Protein AF-A0A964XP88-F1 (afdb_monomer)

Secondary structure (DSSP, 8-state):
--TT-GGGGT-B-TTT--B-EEETTTTEEEETTTTEEEEEETTEE---GGGPEEPPHHHHHHHHHHHHHT-TTS-------------

Sequence (87 aa):
MNPEDPLLKILACPLDKGPLHLLVPDEALYNPRLRRRYPVVDGIPQLLPSLGEQVTDEEHERLLKEVGNEGVDAAVLPADGEGVGSS

Foldseek 3Di:
DDQPDVVQVVDAAPPPRHHWHQDVVQQWTADLVQQWIFHQDPNRTPRDPVRIDHHDPVRSVVVCVVVVVVPPPPDPDPPDDDDDDDD

InterPro domains:
  IPR005651 Trm112-like [PF03966] (7-43)

Mean predicted aligned error: 9.77 Å

Structure (mmCIF, N/CA/C/O backbone):
data_AF-A0A964XP88-F1
#
_entry.id   AF-A0A964XP88-F1
#
loop_
_atom_site.group_PDB
_atom_site.id
_atom_site.type_symbol
_atom_site.label_atom_id
_atom_site.label_alt_id
_atom_site.label_comp_id
_atom_site.label_asym_id
_atom_site.label_entity_id
_atom_site.label_seq_id
_atom_site.pdbx_PDB_ins_code
_atom_site.Cartn_x
_atom_site.Cartn_y
_atom_site.Cartn_z
_atom_site.occupancy
_atom_site.B_iso_or_equiv
_atom_site.auth_seq_id
_atom_site.auth_comp_id
_atom_site.auth_asym_id
_atom_site.auth_atom_id
_atom_site.pdbx_PDB_model_num
ATOM 1 N N . MET A 1 1 ? -12.900 -4.118 -2.207 1.00 75.50 1 MET A N 1
ATOM 2 C CA . MET A 1 1 ? -12.091 -5.322 -2.551 1.00 75.50 1 MET A CA 1
ATOM 3 C C . MET A 1 1 ? -12.182 -6.326 -1.398 1.00 75.50 1 MET A C 1
ATOM 5 O O . MET A 1 1 ? -12.465 -5.888 -0.293 1.00 75.50 1 MET A O 1
ATOM 9 N N . ASN A 1 2 ? -12.021 -7.636 -1.632 1.00 79.81 2 ASN A N 1
ATOM 10 C CA . ASN A 1 2 ? -12.146 -8.684 -0.599 1.00 79.81 2 ASN A CA 1
ATOM 11 C C . ASN A 1 2 ? -10.747 -9.165 -0.138 1.00 79.81 2 ASN A C 1
ATOM 13 O O . ASN A 1 2 ? -9.932 -9.443 -1.017 1.00 79.81 2 ASN A O 1
ATOM 17 N N . PRO A 1 3 ? -10.450 -9.292 1.172 1.00 76.31 3 PRO A N 1
ATOM 18 C CA . PRO A 1 3 ? -9.171 -9.828 1.670 1.00 76.31 3 PRO A CA 1
ATOM 19 C C . PRO A 1 3 ? -8.843 -11.260 1.211 1.00 76.31 3 PRO A C 1
ATOM 21 O O . PRO A 1 3 ? -7.672 -11.609 1.100 1.00 76.31 3 PRO A O 1
ATOM 24 N N . GLU A 1 4 ? -9.845 -12.072 0.867 1.00 76.88 4 GLU A N 1
ATOM 25 C CA . GLU A 1 4 ? -9.635 -13.447 0.374 1.00 76.88 4 GLU A CA 1
ATOM 26 C C . GLU A 1 4 ? -9.325 -13.527 -1.134 1.00 76.88 4 GLU A C 1
ATOM 28 O O . GLU A 1 4 ? -9.230 -14.617 -1.707 1.00 76.88 4 GLU A O 1
ATOM 33 N N . ASP A 1 5 ? -9.207 -12.387 -1.821 1.00 80.75 5 ASP A N 1
ATOM 34 C CA . ASP A 1 5 ? -9.008 -12.362 -3.267 1.00 80.75 5 ASP A CA 1
ATOM 35 C C . ASP A 1 5 ? -7.620 -12.927 -3.644 1.00 80.75 5 ASP A C 1
ATOM 37 O O . ASP A 1 5 ? -6.592 -12.387 -3.216 1.00 80.75 5 ASP A O 1
ATOM 41 N N . PRO A 1 6 ? -7.537 -13.988 -4.476 1.00 81.12 6 PRO A N 1
ATOM 42 C CA . PRO A 1 6 ? -6.257 -14.548 -4.903 1.00 81.12 6 PRO A CA 1
ATOM 43 C C . PRO A 1 6 ? -5.369 -13.533 -5.636 1.00 81.12 6 PRO A C 1
ATOM 45 O O . PRO A 1 6 ? -4.150 -13.718 -5.661 1.00 81.12 6 PRO A O 1
ATOM 48 N N . LEU A 1 7 ? -5.935 -12.451 -6.188 1.00 80.31 7 LEU A N 1
ATOM 49 C CA . LEU A 1 7 ? -5.171 -11.351 -6.774 1.00 80.31 7 LEU A CA 1
ATOM 50 C C . LEU A 1 7 ? -4.225 -10.700 -5.761 1.00 80.31 7 LEU A C 1
ATOM 52 O O . LEU A 1 7 ? -3.106 -10.353 -6.137 1.00 80.31 7 LEU A O 1
ATOM 56 N N . LEU A 1 8 ? -4.602 -10.593 -4.482 1.00 79.38 8 LEU A N 1
ATOM 57 C CA . LEU A 1 8 ? -3.753 -9.984 -3.447 1.00 79.38 8 LEU A CA 1
ATOM 58 C C . LEU A 1 8 ? -2.424 -10.729 -3.265 1.00 79.38 8 LEU A C 1
ATOM 60 O O . LEU A 1 8 ? -1.412 -10.105 -2.959 1.00 79.38 8 LEU A O 1
ATOM 64 N N . LYS A 1 9 ? -2.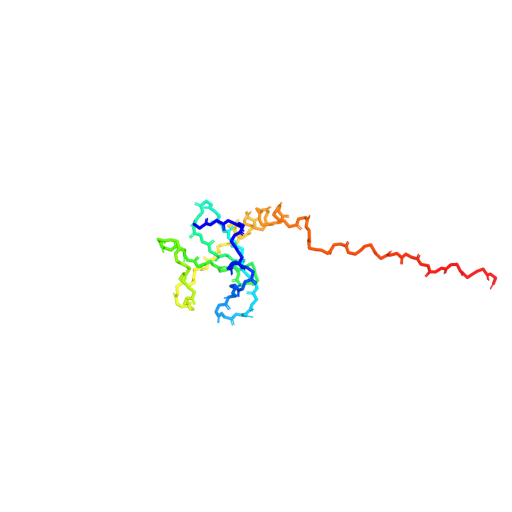392 -12.041 -3.537 1.00 79.69 9 LYS A N 1
ATOM 65 C CA . LYS A 1 9 ? -1.164 -12.858 -3.492 1.00 79.69 9 LYS A CA 1
ATOM 66 C C . LYS A 1 9 ? 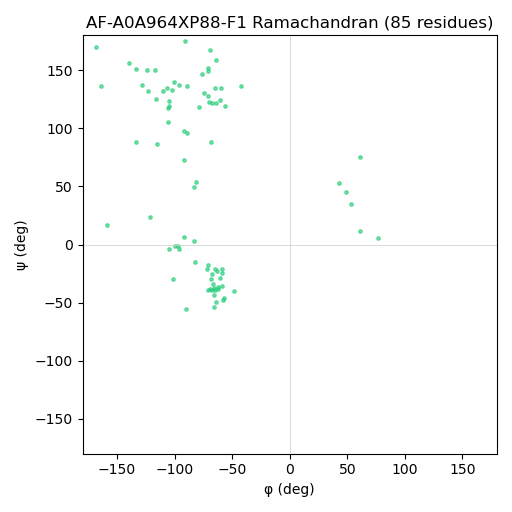-0.196 -12.548 -4.639 1.00 79.69 9 LYS A C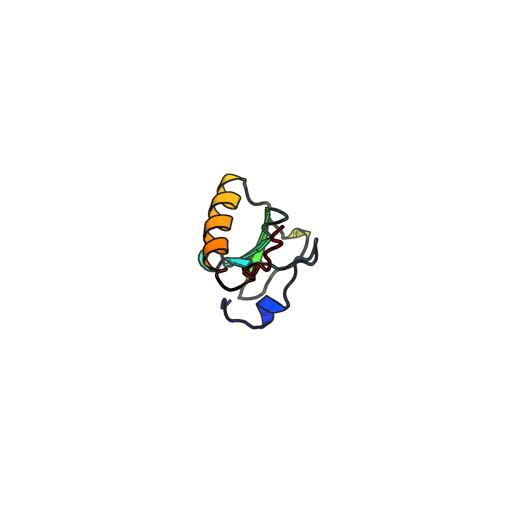 1
ATOM 68 O O . LYS A 1 9 ? 0.970 -12.925 -4.574 1.00 79.69 9 LYS A O 1
ATOM 73 N N . ILE A 1 10 ? -0.686 -11.900 -5.695 1.00 86.44 10 ILE A N 1
ATOM 74 C CA . ILE A 1 10 ? 0.071 -11.546 -6.903 1.00 86.44 10 ILE A CA 1
ATOM 75 C C . ILE A 1 10 ? 0.484 -10.068 -6.872 1.00 86.44 10 ILE A C 1
ATOM 77 O O . ILE A 1 10 ? 1.512 -9.703 -7.445 1.00 86.44 10 ILE A O 1
ATOM 81 N N . LEU A 1 11 ? -0.302 -9.204 -6.220 1.00 89.81 11 LEU A N 1
ATOM 82 C CA . LEU A 1 11 ? -0.012 -7.775 -6.156 1.00 89.81 11 LEU A CA 1
ATOM 83 C C . LEU A 1 11 ? 1.288 -7.493 -5.396 1.00 89.81 11 LEU A C 1
ATOM 85 O O . LEU A 1 11 ? 1.528 -7.983 -4.295 1.00 89.81 11 LEU A O 1
ATOM 89 N N . ALA A 1 12 ? 2.102 -6.621 -5.985 1.00 94.56 12 ALA A N 1
ATOM 90 C CA . ALA A 1 12 ? 3.370 -6.189 -5.427 1.00 94.56 12 ALA A CA 1
ATOM 91 C C . ALA A 1 12 ? 3.500 -4.668 -5.505 1.00 94.56 12 ALA A C 1
ATOM 93 O O . ALA A 1 12 ? 2.968 -4.019 -6.410 1.00 94.56 12 ALA A O 1
ATOM 94 N N . CYS A 1 13 ? 4.244 -4.087 -4.569 1.00 96.75 13 CYS A N 1
ATOM 95 C CA . CYS A 1 13 ? 4.511 -2.657 -4.568 1.00 96.75 13 CYS A CA 1
ATOM 96 C C . CYS A 1 13 ? 5.224 -2.239 -5.868 1.00 96.75 13 CYS A C 1
ATOM 98 O O . CYS A 1 13 ? 6.214 -2.868 -6.257 1.00 96.75 13 CYS A O 1
ATOM 100 N N . PRO A 1 14 ? 4.812 -1.139 -6.523 1.00 97.19 14 PRO A N 1
ATOM 101 C CA . PRO A 1 14 ? 5.452 -0.696 -7.759 1.00 97.19 14 PRO A CA 1
ATOM 102 C C . PRO A 1 14 ? 6.913 -0.260 -7.566 1.00 97.19 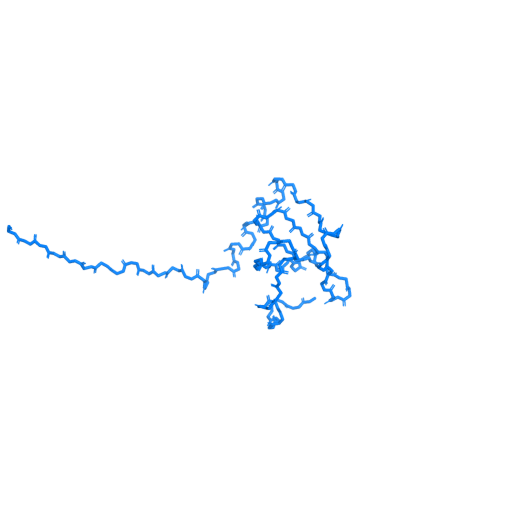14 PRO A C 1
ATOM 104 O O . PRO A 1 14 ? 7.670 -0.291 -8.537 1.00 97.19 14 PRO A O 1
ATOM 107 N N . LEU A 1 15 ? 7.313 0.096 -6.339 1.00 97.38 15 LEU A N 1
ATOM 108 C CA . LEU A 1 15 ? 8.654 0.583 -6.005 1.00 97.38 15 LEU A CA 1
ATOM 109 C C . LEU A 1 15 ? 9.620 -0.540 -5.610 1.00 97.38 15 LEU A C 1
ATOM 111 O O . LEU A 1 15 ? 10.671 -0.669 -6.228 1.00 97.38 15 LEU A O 1
ATOM 115 N N . ASP A 1 16 ? 9.265 -1.355 -4.611 1.00 96.94 16 ASP A N 1
ATOM 116 C CA . ASP A 1 16 ? 10.171 -2.370 -4.041 1.00 96.94 16 ASP A CA 1
ATOM 117 C C . ASP A 1 16 ? 9.857 -3.813 -4.460 1.00 96.94 16 ASP A C 1
ATOM 119 O O . ASP A 1 16 ? 10.606 -4.724 -4.119 1.00 96.94 16 ASP A O 1
ATOM 123 N N . LYS A 1 17 ? 8.772 -4.024 -5.215 1.00 95.69 17 LYS A N 1
ATOM 124 C CA . LYS A 1 17 ? 8.313 -5.333 -5.712 1.00 95.69 17 LYS A CA 1
ATOM 125 C C . LYS A 1 17 ? 7.967 -6.361 -4.629 1.00 95.69 17 LYS A C 1
ATOM 127 O O . LYS A 1 17 ? 7.760 -7.524 -4.962 1.00 95.69 17 LYS A O 1
ATOM 132 N N . GLY A 1 18 ? 7.864 -5.966 -3.362 1.00 93.19 18 GLY A N 1
ATOM 133 C CA . GLY A 1 18 ? 7.419 -6.862 -2.297 1.00 93.19 18 GLY A CA 1
ATOM 134 C C . GLY A 1 18 ? 5.899 -6.826 -2.076 1.00 93.19 18 GLY A C 1
ATOM 135 O O . GLY A 1 18 ? 5.208 -5.990 -2.669 1.00 93.19 18 GLY A O 1
ATOM 136 N N . PRO A 1 19 ? 5.372 -7.685 -1.184 1.00 93.06 19 PRO A N 1
ATOM 137 C CA . PRO A 1 19 ? 3.938 -7.800 -0.915 1.00 93.06 19 PRO A CA 1
ATOM 138 C C . PRO A 1 19 ? 3.330 -6.524 -0.322 1.00 93.06 19 PRO A C 1
ATOM 140 O O . PRO A 1 19 ? 4.049 -5.694 0.255 1.00 93.06 19 PRO A O 1
ATOM 143 N N . LEU A 1 20 ? 2.008 -6.412 -0.464 1.00 94.12 20 LEU A N 1
ATOM 144 C CA . LEU A 1 20 ? 1.151 -5.348 0.063 1.00 94.12 20 LEU A CA 1
ATOM 145 C C . LEU A 1 20 ? 0.043 -5.951 0.937 1.00 94.12 20 LEU A C 1
ATOM 147 O O . LEU A 1 20 ? -0.415 -7.058 0.668 1.00 94.12 20 LEU A O 1
ATOM 151 N N . HIS A 1 21 ? -0.409 -5.202 1.939 1.00 93.31 21 HIS A N 1
ATOM 152 C CA . HIS A 1 21 ? -1.505 -5.597 2.826 1.00 93.31 21 HIS A CA 1
ATOM 153 C C . HIS A 1 21 ? -2.762 -4.791 2.508 1.00 93.31 21 HIS A C 1
ATOM 155 O O . HIS A 1 21 ? -2.672 -3.577 2.327 1.00 93.31 21 HIS A O 1
ATOM 161 N N . LEU A 1 22 ? -3.919 -5.446 2.422 1.00 93.50 22 LEU A N 1
ATOM 162 C CA . LEU A 1 22 ? -5.190 -4.760 2.208 1.00 93.50 22 LEU A CA 1
ATOM 163 C C . LEU A 1 22 ? -5.683 -4.158 3.524 1.00 93.50 22 LEU A C 1
ATOM 165 O O . LEU A 1 22 ? -5.993 -4.880 4.459 1.00 93.50 22 LEU A O 1
ATOM 169 N N . LEU A 1 23 ? -5.814 -2.839 3.559 1.00 92.38 23 LEU A N 1
ATOM 170 C CA . LEU A 1 23 ? -6.499 -2.113 4.617 1.00 92.38 23 LEU A CA 1
ATOM 171 C C . LEU A 1 23 ? -7.974 -2.011 4.232 1.00 92.38 23 LEU A C 1
ATOM 173 O O . LEU A 1 23 ? -8.364 -1.146 3.447 1.00 92.38 23 LEU A O 1
ATOM 177 N N . VAL A 1 24 ? -8.787 -2.934 4.746 1.00 84.88 24 VAL A N 1
ATOM 178 C CA . VAL A 1 24 ? -10.233 -2.981 4.480 1.00 84.88 24 VAL A CA 1
ATOM 179 C C . VAL A 1 24 ? -10.961 -1.686 4.875 1.00 84.88 24 VAL A C 1
ATOM 181 O O . VAL A 1 24 ? -11.744 -1.212 4.052 1.00 84.88 24 VAL A O 1
ATOM 184 N N . PRO A 1 25 ? -10.739 -1.080 6.063 1.00 82.31 25 PRO A N 1
ATOM 185 C CA . PRO A 1 25 ? -11.457 0.143 6.430 1.00 82.31 25 PRO A CA 1
ATOM 186 C C . PRO A 1 25 ? -11.062 1.360 5.583 1.00 82.31 25 PRO A C 1
ATOM 188 O O . PRO A 1 25 ? -11.892 2.237 5.365 1.00 82.31 25 PRO A O 1
ATOM 191 N N . ASP A 1 26 ? -9.818 1.408 5.104 1.00 80.81 26 ASP A N 1
ATOM 192 C CA . ASP A 1 26 ? -9.258 2.551 4.377 1.00 80.81 26 ASP A CA 1
ATOM 193 C C . ASP A 1 26 ? -9.322 2.392 2.846 1.00 80.81 26 ASP A C 1
ATOM 195 O O . ASP A 1 26 ? -8.869 3.276 2.123 1.00 80.81 26 ASP A O 1
ATOM 199 N N . GLU A 1 27 ? -9.843 1.262 2.347 1.00 91.94 27 GLU A N 1
ATOM 200 C CA . GLU A 1 27 ? -9.807 0.871 0.930 1.00 91.94 27 GLU A CA 1
ATOM 201 C C . GLU A 1 27 ? -8.434 1.143 0.287 1.00 91.94 27 GLU A C 1
ATOM 203 O O . GLU A 1 27 ? -8.310 1.806 -0.742 1.00 91.94 27 GLU A O 1
ATOM 208 N N . ALA A 1 28 ? -7.368 0.638 0.913 1.00 95.38 28 ALA A N 1
ATOM 209 C CA . ALA A 1 28 ? -5.998 0.912 0.487 1.00 95.38 28 ALA A CA 1
ATOM 210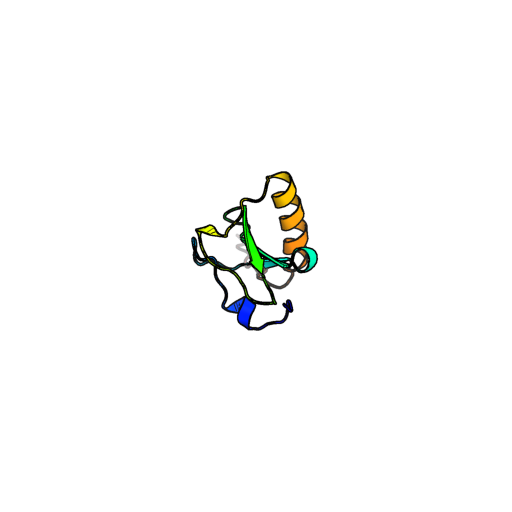 C C . ALA A 1 28 ? -5.095 -0.322 0.573 1.00 95.38 28 ALA A C 1
ATOM 212 O O . ALA A 1 28 ? -5.326 -1.238 1.354 1.00 95.38 28 ALA A O 1
ATOM 213 N N . LEU A 1 29 ? -4.025 -0.335 -0.219 1.00 95.94 29 LEU A N 1
ATOM 214 C CA . LEU A 1 29 ? -2.948 -1.316 -0.136 1.00 95.94 29 LEU A CA 1
ATOM 215 C C . LEU A 1 29 ? -1.720 -0.697 0.516 1.00 95.94 29 LEU A C 1
ATOM 217 O O . LEU A 1 29 ? -1.169 0.287 0.023 1.00 95.94 29 LEU A O 1
ATOM 221 N N . TYR A 1 30 ? -1.251 -1.305 1.592 1.00 97.06 30 TYR A N 1
ATOM 222 C CA . TYR A 1 30 ? -0.202 -0.771 2.439 1.00 97.06 30 TYR A CA 1
ATOM 223 C C . TYR A 1 30 ? 1.107 -1.558 2.326 1.00 97.06 30 TYR A C 1
ATOM 225 O O . TYR A 1 30 ? 1.136 -2.787 2.401 1.00 97.06 30 TYR A O 1
ATOM 233 N N . ASN A 1 31 ? 2.211 -0.827 2.157 1.00 96.88 31 ASN A N 1
ATOM 234 C CA . ASN A 1 31 ? 3.574 -1.336 2.221 1.00 96.88 31 ASN A CA 1
ATOM 235 C C . ASN A 1 31 ? 4.236 -0.899 3.544 1.00 96.88 31 ASN A C 1
ATOM 237 O O . ASN A 1 31 ? 4.672 0.255 3.643 1.00 96.88 31 ASN A O 1
ATOM 241 N N . PRO A 1 32 ? 4.406 -1.803 4.525 1.00 96.19 32 PRO A N 1
ATOM 242 C CA . PRO A 1 32 ? 5.044 -1.472 5.797 1.00 96.19 32 PRO A CA 1
ATOM 243 C C . PRO A 1 32 ? 6.540 -1.158 5.669 1.00 96.19 32 PRO A C 1
ATOM 245 O O . PRO A 1 32 ? 7.065 -0.398 6.478 1.00 96.19 32 PRO A O 1
ATOM 248 N N . ARG A 1 33 ? 7.229 -1.680 4.643 1.00 95.88 33 ARG A N 1
ATOM 249 C CA . ARG A 1 33 ? 8.674 -1.469 4.433 1.00 95.88 33 ARG A CA 1
ATOM 250 C C . ARG A 1 33 ? 8.987 -0.035 4.009 1.00 95.88 33 ARG A C 1
ATOM 252 O O . ARG A 1 33 ? 9.976 0.534 4.452 1.00 95.88 33 ARG A O 1
ATOM 259 N N . LEU A 1 34 ? 8.133 0.540 3.157 1.00 97.12 34 LEU A N 1
ATOM 260 C CA . LEU A 1 34 ? 8.258 1.922 2.669 1.00 97.12 34 LEU A CA 1
ATOM 261 C C . LEU A 1 34 ? 7.345 2.911 3.410 1.00 97.12 34 LEU A C 1
ATOM 263 O O . LEU A 1 34 ? 7.346 4.100 3.087 1.00 97.12 34 LEU A O 1
ATOM 267 N N . ARG A 1 35 ? 6.545 2.423 4.369 1.00 97.19 35 ARG A N 1
ATOM 268 C CA . ARG A 1 35 ? 5.494 3.179 5.071 1.00 97.19 35 ARG A CA 1
ATOM 269 C C . ARG A 1 35 ? 4.587 3.933 4.098 1.00 97.19 35 ARG A C 1
ATOM 271 O O . ARG A 1 35 ? 4.327 5.120 4.260 1.00 97.19 35 ARG A O 1
ATOM 278 N N . ARG A 1 36 ? 4.159 3.258 3.033 1.00 97.56 36 ARG A N 1
ATOM 279 C CA . ARG A 1 36 ? 3.451 3.890 1.913 1.00 97.56 36 ARG A CA 1
ATOM 280 C C . ARG A 1 36 ? 2.164 3.141 1.618 1.00 97.56 36 ARG A C 1
ATOM 282 O O . ARG A 1 36 ? 2.184 1.911 1.598 1.00 97.56 36 ARG A O 1
ATOM 289 N N . ARG A 1 37 ? 1.073 3.857 1.365 1.00 97.31 37 ARG A N 1
ATOM 290 C CA . ARG A 1 37 ? -0.224 3.269 0.998 1.00 97.31 37 ARG A CA 1
ATOM 291 C C . ARG A 1 37 ? -0.653 3.699 -0.400 1.00 97.31 37 ARG A C 1
ATOM 293 O O . ARG A 1 37 ? -0.290 4.782 -0.844 1.00 97.31 37 ARG A O 1
ATOM 300 N N . TYR A 1 38 ? -1.397 2.846 -1.089 1.00 97.75 38 TYR A N 1
ATOM 301 C CA . TYR A 1 38 ? -1.933 3.085 -2.428 1.00 97.75 38 TYR A CA 1
ATOM 302 C C . TYR A 1 38 ? -3.455 2.938 -2.379 1.00 97.75 38 TYR A C 1
ATOM 304 O O . TYR A 1 38 ? -3.921 1.939 -1.832 1.00 97.75 38 TYR A O 1
ATOM 312 N N . PRO A 1 39 ? -4.235 3.874 -2.936 1.00 97.00 39 PRO A N 1
ATOM 313 C CA . PRO A 1 39 ? -5.686 3.796 -2.861 1.00 97.00 39 PRO A CA 1
ATOM 314 C C . PRO A 1 39 ? -6.234 2.674 -3.749 1.00 97.00 39 PRO A C 1
ATOM 316 O O . PRO A 1 39 ? -5.683 2.357 -4.812 1.00 97.00 39 PRO A O 1
ATOM 319 N N . VAL A 1 40 ? -7.352 2.099 -3.327 1.00 95.06 40 VAL A N 1
ATOM 320 C CA . VAL A 1 40 ? -8.213 1.241 -4.138 1.00 95.06 40 VAL A CA 1
ATOM 321 C C . VAL A 1 40 ? -9.445 2.067 -4.492 1.00 95.06 40 VAL A C 1
ATOM 323 O O . VAL A 1 40 ? -10.183 2.489 -3.613 1.00 95.06 40 VAL A O 1
ATOM 326 N N . VAL A 1 41 ? -9.666 2.322 -5.780 1.00 94.62 41 VAL A N 1
ATOM 327 C CA . VAL A 1 41 ? -10.795 3.137 -6.260 1.00 94.62 41 VAL A CA 1
ATOM 328 C C . VAL A 1 41 ? -11.699 2.249 -7.094 1.00 94.62 41 VAL A C 1
ATOM 330 O O . VAL A 1 41 ? -11.218 1.579 -8.005 1.00 94.62 41 VAL A O 1
ATOM 333 N N . ASP A 1 42 ? -12.987 2.189 -6.754 1.00 91.19 42 ASP A N 1
ATOM 334 C CA . ASP A 1 42 ? -13.969 1.306 -7.402 1.00 91.19 42 ASP A CA 1
ATOM 335 C C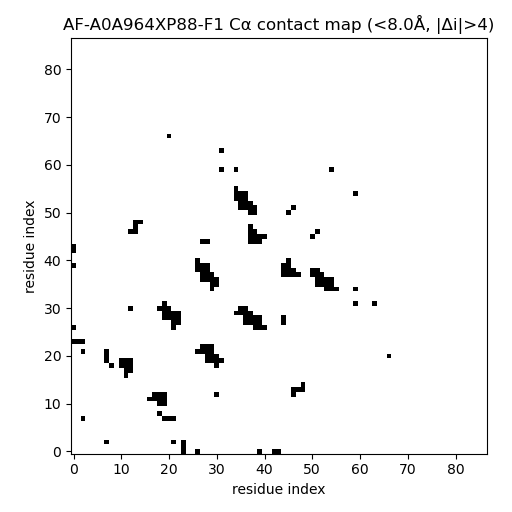 . ASP A 1 42 ? -13.526 -0.172 -7.428 1.00 91.19 42 ASP A C 1
ATOM 337 O O . ASP A 1 42 ? -13.762 -0.916 -8.380 1.00 91.19 42 ASP A O 1
ATOM 341 N N . GLY A 1 43 ? -12.831 -0.608 -6.371 1.00 88.75 43 GLY A N 1
ATOM 342 C CA . GLY A 1 43 ? -12.274 -1.959 -6.270 1.00 88.75 43 GLY A CA 1
ATOM 343 C C . GLY A 1 43 ? -10.997 -2.198 -7.085 1.00 88.75 43 GLY A C 1
ATOM 344 O O . GLY A 1 43 ? -10.512 -3.328 -7.096 1.00 88.75 43 GLY A O 1
ATOM 345 N N . ILE A 1 44 ? -10.433 -1.168 -7.725 1.00 91.06 44 ILE A N 1
ATOM 346 C CA . ILE A 1 44 ? -9.226 -1.253 -8.555 1.00 91.06 44 ILE A CA 1
ATOM 347 C C . ILE A 1 44 ? -8.015 -0.659 -7.810 1.00 91.06 44 ILE A C 1
ATOM 349 O O . ILE A 1 44 ? -8.009 0.533 -7.492 1.00 91.06 44 ILE A O 1
ATOM 353 N N . PRO A 1 45 ? -6.962 -1.456 -7.552 1.00 94.44 45 PRO A N 1
ATOM 354 C CA . PRO A 1 45 ? -5.709 -0.972 -6.977 1.00 94.44 45 PRO A CA 1
ATOM 355 C C . PRO A 1 45 ? -4.958 0.026 -7.866 1.00 94.44 45 PRO A C 1
ATOM 357 O O . PRO A 1 45 ? -4.506 -0.317 -8.961 1.00 94.44 45 PRO A O 1
ATOM 360 N N . GLN A 1 46 ? -4.712 1.231 -7.355 1.00 96.50 46 GLN A N 1
ATOM 361 C CA . GLN A 1 46 ? -3.970 2.271 -8.072 1.00 96.50 46 GLN A CA 1
ATOM 362 C C . GLN A 1 46 ? -2.465 2.208 -7.753 1.00 96.50 46 GLN A C 1
ATOM 364 O O . GLN A 1 46 ? -1.908 3.048 -7.045 1.00 96.50 46 GLN A O 1
ATOM 369 N N . LEU A 1 47 ? -1.778 1.197 -8.293 1.00 95.88 47 LEU A N 1
ATOM 370 C CA . LEU A 1 47 ? -0.358 0.907 -8.025 1.00 95.88 47 LEU A CA 1
ATOM 371 C C . LEU A 1 47 ? 0.621 1.735 -8.877 1.00 95.88 47 LEU A C 1
ATOM 373 O O . LEU A 1 47 ? 1.560 1.205 -9.475 1.00 95.88 47 LEU A O 1
ATOM 377 N N . LEU A 1 48 ? 0.430 3.054 -8.921 1.00 97.12 48 LEU A N 1
ATOM 378 C CA . LEU A 1 48 ? 1.374 3.979 -9.553 1.00 97.12 48 LEU A CA 1
ATOM 379 C C . LEU A 1 48 ? 2.323 4.579 -8.502 1.00 97.12 48 LEU A C 1
ATOM 381 O O . LEU A 1 48 ? 1.851 5.018 -7.453 1.00 97.12 48 LEU A O 1
ATOM 385 N N . PRO A 1 49 ? 3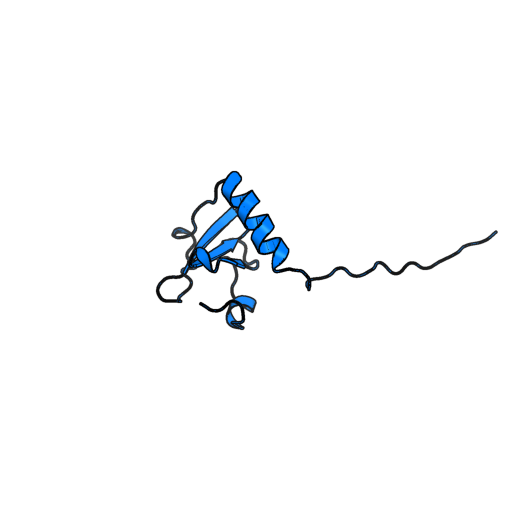.640 4.691 -8.773 1.00 96.19 49 PRO A N 1
ATOM 386 C CA . PRO A 1 49 ? 4.592 5.337 -7.862 1.00 96.19 49 PRO A CA 1
ATOM 387 C C . PRO A 1 49 ? 4.145 6.714 -7.344 1.00 96.19 49 PRO A C 1
ATOM 389 O O . PRO A 1 49 ? 4.310 7.019 -6.161 1.00 96.19 49 PRO A O 1
ATOM 392 N N . SER A 1 50 ? 3.544 7.521 -8.223 1.00 97.19 50 SER A N 1
ATOM 393 C CA . SER A 1 50 ? 3.063 8.878 -7.941 1.00 97.19 50 SER A CA 1
ATOM 394 C C . SER A 1 50 ? 1.818 8.935 -7.058 1.00 97.19 50 SER A C 1
ATOM 396 O O . SER A 1 50 ? 1.576 9.973 -6.456 1.00 97.19 50 SER A O 1
ATOM 398 N N . LEU A 1 51 ? 1.045 7.850 -6.978 1.00 97.00 51 LEU A N 1
ATOM 399 C CA . LEU A 1 51 ? -0.180 7.775 -6.176 1.00 97.00 51 LEU A CA 1
ATOM 400 C C . LEU A 1 51 ? 0.041 7.144 -4.800 1.00 97.00 51 LEU A C 1
ATOM 402 O O . LEU A 1 51 ? -0.885 7.079 -4.003 1.00 97.00 51 LEU A O 1
ATOM 406 N N . GLY A 1 52 ? 1.254 6.668 -4.513 1.00 96.94 52 GLY A N 1
ATOM 407 C CA . GLY A 1 52 ? 1.574 6.199 -3.174 1.00 96.94 52 GLY A CA 1
ATOM 408 C C . GLY A 1 52 ? 1.678 7.367 -2.190 1.00 96.94 52 GLY A C 1
ATOM 409 O O . GLY A 1 52 ? 2.435 8.311 -2.416 1.00 96.94 52 GLY A O 1
ATOM 410 N N . GLU A 1 53 ? 0.967 7.282 -1.078 1.00 97.25 53 GLU A N 1
ATOM 411 C CA . GLU A 1 53 ? 0.967 8.282 -0.012 1.00 97.25 53 GLU A CA 1
ATOM 412 C C . GLU A 1 53 ? 1.860 7.834 1.141 1.00 97.25 53 GLU A C 1
ATOM 414 O O . GLU A 1 53 ? 1.873 6.655 1.502 1.00 97.25 53 GLU A O 1
ATOM 419 N N . GLN A 1 54 ? 2.613 8.772 1.718 1.00 97.69 54 GLN A N 1
ATOM 420 C CA . GLN A 1 54 ? 3.421 8.503 2.902 1.00 97.69 54 GLN A CA 1
ATOM 421 C C . GLN A 1 54 ? 2.513 8.408 4.129 1.00 97.69 54 GLN A C 1
ATOM 423 O O . GLN A 1 54 ? 1.697 9.292 4.371 1.00 97.69 54 GLN A O 1
ATOM 428 N N . VAL A 1 55 ? 2.699 7.348 4.900 1.00 96.94 55 VAL A N 1
ATOM 429 C CA . VAL A 1 55 ? 2.043 7.124 6.187 1.00 96.94 55 VAL A CA 1
ATOM 430 C C . VAL A 1 55 ? 2.907 7.751 7.283 1.00 96.94 55 VAL A C 1
ATOM 432 O O . VAL A 1 55 ? 4.136 7.611 7.238 1.00 96.94 55 VAL A O 1
ATOM 435 N N . THR A 1 56 ? 2.289 8.454 8.240 1.00 97.56 56 THR A N 1
ATOM 436 C CA . THR A 1 56 ? 3.014 9.042 9.384 1.00 97.56 56 THR A CA 1
ATOM 437 C C . THR A 1 56 ? 3.521 7.960 10.333 1.00 97.56 56 THR A C 1
ATOM 439 O O . THR A 1 56 ? 3.117 6.802 10.240 1.00 97.56 56 THR A O 1
ATOM 442 N N . ASP A 1 57 ? 4.400 8.310 11.269 1.00 96.25 57 ASP A N 1
ATOM 443 C CA . ASP A 1 57 ? 4.930 7.331 12.221 1.00 96.25 57 ASP A CA 1
ATOM 444 C C . ASP A 1 57 ? 3.832 6.778 13.145 1.00 96.25 57 ASP A C 1
ATOM 446 O O . ASP A 1 57 ? 3.770 5.570 13.377 1.00 96.25 57 ASP A O 1
ATOM 450 N N . GLU A 1 58 ? 2.901 7.622 13.591 1.00 96.69 58 GLU A N 1
ATOM 451 C CA . GLU A 1 58 ? 1.775 7.204 14.432 1.00 96.69 58 GLU A CA 1
ATOM 452 C C . GLU A 1 58 ? 0.815 6.273 13.679 1.00 96.69 58 GLU A C 1
ATOM 454 O O . GLU A 1 58 ? 0.371 5.249 14.208 1.00 96.69 58 GLU A O 1
ATOM 459 N N . GLU A 1 59 ? 0.499 6.607 12.425 1.00 95.38 59 GLU A N 1
ATOM 460 C CA . GLU A 1 59 ? -0.355 5.771 11.582 1.00 95.38 59 GLU A CA 1
ATOM 461 C C . GLU A 1 59 ? 0.355 4.455 11.235 1.00 95.38 59 GLU A C 1
ATOM 463 O O . GLU A 1 59 ? -0.256 3.389 11.295 1.00 95.38 59 GLU A O 1
ATOM 468 N N . HIS A 1 60 ? 1.664 4.492 10.979 1.00 96.31 60 HIS A N 1
ATOM 469 C CA . HIS A 1 60 ? 2.483 3.310 10.722 1.00 96.31 60 HIS A CA 1
ATOM 470 C C . HIS A 1 60 ? 2.422 2.315 11.886 1.00 96.31 60 HIS A C 1
ATOM 472 O O . HIS A 1 60 ? 2.181 1.126 11.662 1.00 96.31 60 HIS A O 1
ATOM 478 N N . GLU A 1 61 ? 2.585 2.785 13.124 1.00 95.69 61 GLU A N 1
ATOM 479 C CA . GLU A 1 61 ? 2.489 1.939 14.318 1.00 95.69 61 GLU A CA 1
ATOM 480 C C . GLU A 1 61 ? 1.099 1.323 14.498 1.00 95.69 61 GLU A C 1
ATOM 482 O O . GLU A 1 61 ? 0.981 0.162 14.907 1.00 95.69 61 GLU A O 1
ATOM 487 N N . ARG A 1 62 ? 0.038 2.082 14.197 1.00 94.31 62 ARG A N 1
ATOM 488 C CA . ARG A 1 62 ? -1.339 1.572 14.222 1.00 94.31 62 ARG A CA 1
ATOM 489 C C . ARG A 1 62 ? -1.530 0.471 13.178 1.00 94.31 62 ARG A C 1
ATOM 491 O O . ARG A 1 62 ? -2.008 -0.607 13.524 1.00 94.31 62 ARG A O 1
ATOM 498 N N . LEU A 1 63 ? -1.117 0.720 11.937 1.00 94.00 63 LEU A N 1
ATOM 499 C CA . LEU A 1 63 ? -1.279 -0.218 10.825 1.00 94.00 63 LEU A CA 1
ATOM 500 C C . LEU A 1 63 ? -0.447 -1.491 11.008 1.00 94.00 63 LEU A C 1
ATOM 502 O O . LEU A 1 63 ? -0.899 -2.570 10.640 1.00 94.00 63 LEU A O 1
ATOM 506 N N . LEU A 1 64 ? 0.742 -1.409 11.614 1.00 93.56 64 LEU A N 1
ATOM 507 C CA . LEU A 1 64 ? 1.534 -2.602 11.936 1.00 93.56 64 LEU A CA 1
ATOM 508 C C . LEU A 1 64 ? 0.821 -3.533 12.923 1.00 93.56 64 LEU A C 1
ATOM 510 O O . LEU A 1 64 ? 0.932 -4.750 12.792 1.00 93.56 64 LEU A O 1
ATOM 514 N N . LYS A 1 65 ? 0.086 -2.985 13.897 1.00 91.50 65 LYS A N 1
ATOM 515 C CA . LYS A 1 65 ? -0.702 -3.789 14.847 1.00 91.50 65 LYS A CA 1
ATOM 516 C C . LYS A 1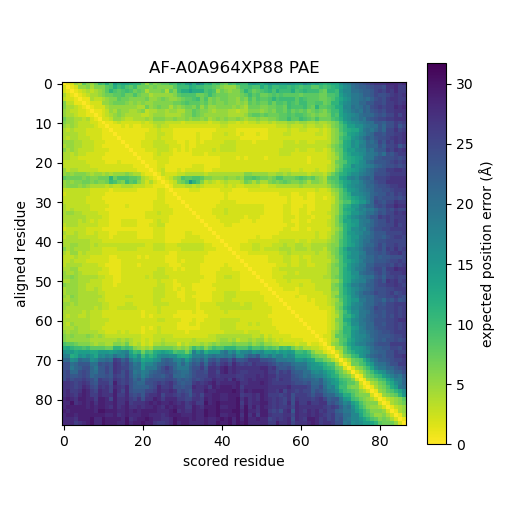 65 ? -1.889 -4.463 14.164 1.00 91.50 65 LYS A C 1
ATOM 518 O O . LYS A 1 65 ? -2.197 -5.604 14.485 1.00 91.50 65 LYS A O 1
ATOM 523 N N . GLU A 1 66 ? -2.527 -3.762 13.230 1.00 87.56 66 GLU A N 1
ATOM 524 C CA . GLU A 1 66 ? -3.651 -4.275 12.443 1.00 87.56 66 GLU A CA 1
ATOM 525 C C . GLU A 1 66 ? -3.200 -5.423 11.530 1.00 87.56 66 GLU A C 1
ATOM 527 O O . GLU A 1 66 ? -3.685 -6.543 11.665 1.00 87.56 66 GLU A O 1
ATOM 532 N N . VAL A 1 67 ? -2.164 -5.189 10.722 1.00 85.81 67 VAL A N 1
ATOM 533 C CA . VAL A 1 67 ? -1.599 -6.185 9.800 1.00 85.81 67 VAL A CA 1
ATOM 534 C C . VAL A 1 67 ? -0.963 -7.371 10.530 1.00 85.81 67 VAL A C 1
ATOM 536 O O . VAL A 1 67 ? -1.074 -8.512 10.086 1.00 85.81 67 VAL A O 1
ATOM 539 N N . GLY A 1 68 ? -0.293 -7.134 11.663 1.00 74.50 68 GLY A N 1
ATOM 540 C CA . GLY A 1 68 ? 0.301 -8.202 12.473 1.00 74.50 68 GLY A CA 1
ATOM 541 C C . GLY A 1 68 ? -0.737 -9.168 13.052 1.00 74.50 68 GLY A C 1
ATOM 542 O O . GLY A 1 68 ? -0.409 -10.319 13.334 1.00 74.50 68 GLY A O 1
ATOM 543 N N . ASN A 1 69 ? -1.991 -8.730 13.185 1.00 61.22 69 ASN A N 1
ATOM 544 C CA . ASN A 1 69 ? -3.101 -9.565 13.632 1.00 61.22 69 ASN A CA 1
ATOM 545 C C . ASN A 1 69 ? -3.712 -10.411 12.494 1.00 61.22 69 ASN A C 1
ATOM 547 O O . ASN A 1 69 ? -4.406 -11.386 12.766 1.00 61.22 69 ASN A O 1
ATOM 551 N N . GLU A 1 70 ? -3.415 -10.086 11.231 1.00 55.72 70 GLU A N 1
ATOM 552 C CA . GLU A 1 70 ? -3.832 -10.836 10.032 1.00 55.72 70 GLU A CA 1
ATOM 553 C C . GLU A 1 70 ? -2.789 -11.893 9.596 1.00 55.72 70 GLU A C 1
ATOM 555 O O . GLU A 1 70 ? -2.921 -12.514 8.544 1.00 55.72 70 GLU A O 1
ATOM 560 N N . GLY A 1 71 ? -1.733 -12.098 10.399 1.00 45.47 71 GLY A N 1
ATOM 561 C CA . GLY A 1 71 ? -0.516 -12.828 10.022 1.00 45.47 71 GLY A CA 1
ATOM 562 C C . GLY A 1 71 ? -0.141 -14.050 10.867 1.00 45.47 71 GLY A C 1
ATOM 563 O O . GLY A 1 71 ? 1.029 -14.434 10.857 1.00 45.47 71 GLY A O 1
ATOM 564 N N . VAL A 1 72 ? -1.072 -14.702 11.569 1.00 40.66 72 VAL A N 1
ATOM 565 C CA . VAL A 1 72 ? -0.793 -16.003 12.217 1.00 40.66 72 VAL A CA 1
ATOM 566 C C . VAL A 1 72 ? -0.905 -17.176 11.235 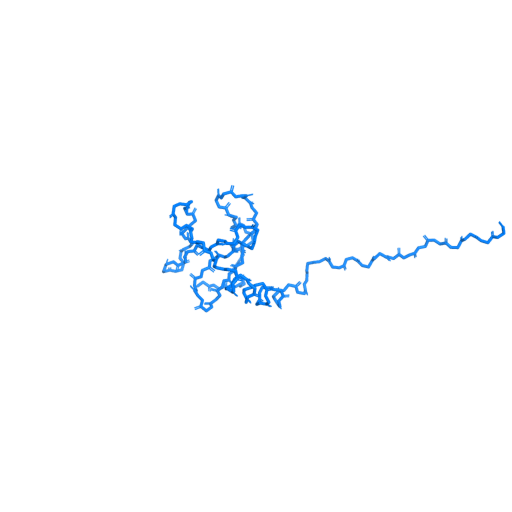1.00 40.66 72 VAL A C 1
ATOM 568 O O . VAL A 1 72 ? -1.635 -18.111 11.499 1.00 40.66 72 VAL A O 1
ATOM 571 N N . ASP A 1 73 ? -0.187 -17.131 10.107 1.00 41.69 73 ASP A N 1
ATOM 572 C CA . ASP A 1 73 ? 0.078 -18.322 9.266 1.00 41.69 73 ASP A CA 1
ATOM 573 C C . ASP A 1 73 ? 1.309 -18.185 8.337 1.00 41.69 73 ASP A C 1
ATOM 575 O O . ASP A 1 73 ? 1.508 -18.970 7.410 1.00 41.69 73 ASP A O 1
ATOM 579 N N . ALA A 1 74 ? 2.206 -17.224 8.588 1.00 43.44 74 ALA A N 1
ATOM 580 C CA . ALA A 1 74 ? 3.465 -17.105 7.849 1.00 43.44 74 ALA A CA 1
ATOM 581 C C . ALA A 1 74 ? 4.674 -17.337 8.770 1.00 43.44 74 ALA A C 1
ATOM 583 O O . ALA A 1 74 ? 5.276 -16.405 9.291 1.00 43.44 74 ALA A O 1
ATOM 584 N N . ALA A 1 75 ? 5.032 -18.615 8.917 1.00 41.78 75 ALA A N 1
ATOM 585 C CA . ALA A 1 75 ? 6.347 -19.103 9.339 1.00 41.78 75 ALA A CA 1
ATOM 586 C C . ALA A 1 75 ? 6.852 -18.674 10.737 1.00 41.78 75 ALA A C 1
ATOM 588 O O . ALA A 1 75 ? 7.836 -17.951 10.868 1.00 41.78 75 ALA A O 1
ATOM 589 N N . VAL A 1 76 ? 6.296 -19.281 11.790 1.00 42.50 76 VAL A N 1
ATOM 590 C CA . VAL A 1 76 ? 7.151 -19.788 12.877 1.00 42.50 76 VAL A CA 1
ATOM 591 C C . VAL A 1 76 ? 7.456 -21.238 12.531 1.00 42.50 76 VAL A C 1
ATOM 593 O O . VAL A 1 76 ? 6.643 -22.127 12.763 1.00 42.50 76 VAL A O 1
ATOM 596 N N . LEU A 1 77 ? 8.619 -21.477 11.929 1.00 45.12 77 LEU A N 1
ATOM 597 C CA . LEU A 1 77 ? 9.227 -22.795 12.047 1.00 45.12 77 LEU A CA 1
ATOM 598 C C . LEU A 1 77 ? 9.683 -22.916 13.506 1.00 45.12 77 LEU A C 1
ATOM 600 O O . LEU A 1 77 ? 10.457 -22.057 13.947 1.00 45.12 77 LEU A O 1
ATOM 604 N N . PRO A 1 78 ? 9.235 -23.921 14.278 1.00 41.50 78 PRO A N 1
ATOM 605 C CA . PRO A 1 78 ? 9.976 -24.284 15.468 1.00 41.50 78 PRO A CA 1
ATOM 606 C C . PRO A 1 78 ? 11.370 -24.697 14.993 1.00 41.50 78 PRO A C 1
ATOM 608 O O . PRO A 1 78 ? 11.523 -25.541 14.112 1.00 41.50 78 PRO A O 1
ATOM 611 N N . ALA A 1 79 ? 12.402 -24.054 15.531 1.00 51.94 79 ALA A N 1
ATOM 612 C CA . ALA A 1 79 ? 13.725 -24.643 15.494 1.00 51.94 79 ALA A CA 1
ATOM 613 C C . ALA A 1 79 ? 13.667 -25.861 16.422 1.00 51.94 79 ALA A C 1
ATOM 615 O O . ALA A 1 79 ? 13.880 -25.739 17.629 1.00 51.94 79 ALA A O 1
ATOM 616 N N . ASP A 1 80 ? 13.281 -27.007 15.864 1.00 49.84 80 ASP A N 1
ATOM 617 C CA . ASP A 1 80 ? 13.436 -28.296 16.517 1.00 49.84 80 ASP A CA 1
ATOM 618 C C . ASP A 1 80 ? 14.920 -28.464 16.859 1.00 49.84 80 ASP A C 1
ATOM 620 O O . ASP A 1 80 ? 15.803 -28.392 16.000 1.00 49.84 80 ASP A O 1
ATOM 624 N N . GLY A 1 81 ? 15.192 -28.593 18.153 1.00 55.53 81 GLY A N 1
ATOM 625 C CA . GLY A 1 81 ? 16.514 -28.912 18.653 1.00 55.53 81 GLY A CA 1
ATOM 626 C C . GLY A 1 81 ? 16.834 -30.388 18.458 1.00 55.53 81 GLY A C 1
ATOM 627 O O . GLY A 1 81 ? 15.957 -31.220 18.611 1.00 55.53 81 GLY A O 1
ATOM 628 N N . GLU A 1 82 ? 18.107 -30.683 18.215 1.00 43.94 82 GLU A N 1
ATOM 629 C CA . GLU A 1 82 ? 18.836 -31.917 18.539 1.00 43.94 82 GLU A CA 1
ATOM 630 C C . GLU A 1 82 ? 20.338 -31.543 18.409 1.00 43.94 82 GLU A C 1
ATOM 632 O O . GLU A 1 82 ? 20.715 -30.806 17.507 1.00 43.94 82 GLU A O 1
ATOM 637 N N . GLY A 1 83 ? 21.273 -31.915 19.282 1.00 44.69 83 GLY A N 1
ATOM 638 C CA . GLY A 1 83 ? 21.218 -32.928 20.311 1.00 44.69 83 GLY A CA 1
ATOM 639 C C . GLY A 1 83 ? 22.399 -32.859 21.283 1.00 44.69 83 GLY A C 1
ATOM 640 O O . GLY A 1 83 ? 23.383 -32.139 21.118 1.00 44.69 83 GLY A O 1
ATOM 641 N N . VAL A 1 84 ? 22.209 -33.647 22.331 1.00 53.84 84 VAL A N 1
ATOM 642 C CA . VAL A 1 84 ? 23.145 -34.070 23.365 1.00 53.84 84 VAL A CA 1
ATOM 643 C C . VAL A 1 84 ? 24.532 -34.458 22.830 1.00 53.84 84 VAL A C 1
ATOM 645 O O . VAL A 1 84 ? 24.666 -35.228 21.884 1.00 53.84 84 VAL A O 1
ATOM 648 N N . GLY A 1 85 ? 25.568 -33.992 23.525 1.00 47.69 85 GLY A N 1
ATOM 649 C CA . GLY A 1 85 ? 26.921 -34.540 23.483 1.00 47.69 85 GLY A CA 1
ATOM 650 C C . GLY A 1 85 ? 27.429 -34.678 24.912 1.00 47.69 85 GLY A C 1
ATOM 651 O O . GLY A 1 85 ? 27.981 -33.735 25.469 1.00 47.69 85 GLY A O 1
ATOM 652 N N . SER A 1 86 ? 27.146 -35.825 25.531 1.00 57.97 86 SER A N 1
ATOM 653 C CA . SER A 1 86 ? 27.769 -36.252 26.785 1.00 57.97 86 SER A CA 1
ATOM 654 C C . SER A 1 86 ? 29.237 -36.634 26.573 1.00 57.97 86 SER A C 1
ATOM 656 O O . SER A 1 86 ? 29.574 -37.193 25.531 1.00 57.97 86 SER A O 1
ATOM 658 N N . SER A 1 87 ? 30.003 -36.450 27.659 1.00 56.59 87 SER A N 1
ATOM 659 C CA . SER A 1 87 ? 31.390 -36.871 27.945 1.00 56.59 87 SER A CA 1
ATOM 660 C C . SER A 1 87 ? 32.527 -35.984 27.449 1.00 56.59 87 SER A C 1
ATOM 662 O O . SER A 1 87 ? 32.689 -35.797 26.229 1.00 56.59 87 SER A O 1
#

pLDDT: mean 82.41, std 19.13, range [40.66, 97.75]

Organism: NCBI:txid1775135

Solvent-accessible surface area (backbone atoms only — not comparable to full-atom values): 5588 Å² total; per-residue (Å²): 117,64,96,85,42,74,63,58,80,70,45,49,40,72,83,81,64,43,72,51,43,78,39,75,95,73,41,25,39,36,28,81,90,76,36,30,33,21,50,38,58,98,63,42,76,44,73,44,76,89,55,47,41,82,52,52,71,70,55,43,57,53,49,50,58,56,55,59,70,76,48,93,83,74,78,82,72,78,82,78,82,84,82,90,80,84,132

Nearest PDB structures (foldseek):
  2hf1-assembly1_A  TM=9.638E-01  e=1.130E-05  Chromobacterium violaceum ATCC 12472
  2pk7-assembly1_B  TM=8.801E-01  e=6.607E-06  Pseudomonas protegens Pf-5
  2pk7-assembly1_A  TM=8.614E-01  e=1.478E-05  Pseudomonas protegens Pf-5
  2jr6-assembly1_A  TM=7.647E-01  e=1.933E-05  Neisseria meningitidis Z2491
  2jny-assembly1_A  TM=8.200E-01  e=1.548E-04  Corynebacterium glutamicum

Radius of gyration: 17.37 Å; Cα contacts (8 Å, |Δi|>4): 95; chains: 1; bounding box: 45×46×38 Å